Protein AF-A0A9Q3FT20-F1 (afdb_monomer_lite)

Organism: NCBI:txid1389203

Structure (mmCIF, N/CA/C/O backbone):
data_AF-A0A9Q3FT20-F1
#
_entry.id   AF-A0A9Q3FT20-F1
#
loop_
_atom_site.group_PDB
_atom_site.id
_atom_site.type_symbol
_atom_site.label_atom_id
_atom_site.label_alt_id
_atom_site.label_comp_id
_atom_site.label_asym_id
_atom_site.label_entity_id
_atom_site.label_seq_id
_atom_site.pdbx_PDB_ins_code
_atom_site.Cartn_x
_atom_site.Cartn_y
_atom_site.Cartn_z
_atom_site.occupancy
_atom_site.B_iso_or_equiv
_atom_site.auth_seq_id
_atom_site.auth_comp_id
_atom_site.auth_asym_id
_atom_site.auth_atom_id
_atom_site.pdbx_PDB_model_num
ATOM 1 N N . MET A 1 1 ? -16.822 18.666 10.485 1.00 39.09 1 MET A N 1
ATOM 2 C CA . MET A 1 1 ? -17.462 17.758 9.509 1.00 39.09 1 MET A CA 1
ATOM 3 C C . MET A 1 1 ? -17.836 18.474 8.200 1.00 39.09 1 MET A C 1
ATOM 5 O O . MET A 1 1 ? -18.561 17.906 7.404 1.00 39.09 1 MET A O 1
ATOM 9 N N . GLU A 1 2 ? -17.308 19.680 7.934 1.00 32.41 2 GLU A N 1
ATOM 10 C CA . GLU A 1 2 ? -17.642 20.467 6.726 1.00 32.41 2 GLU A CA 1
ATOM 11 C C . GLU A 1 2 ? -16.461 20.683 5.763 1.00 32.41 2 GLU A C 1
ATOM 13 O O . GLU A 1 2 ? -16.644 21.203 4.671 1.00 32.41 2 GLU A O 1
ATOM 18 N N . ILE A 1 3 ? -15.248 20.240 6.110 1.00 32.78 3 ILE A N 1
ATOM 19 C CA . ILE A 1 3 ? -14.057 20.474 5.271 1.00 32.78 3 ILE A CA 1
ATOM 20 C C . ILE A 1 3 ? -13.932 19.408 4.161 1.00 32.78 3 ILE A C 1
ATOM 22 O O . ILE A 1 3 ? -13.380 19.676 3.098 1.00 32.78 3 ILE A O 1
ATOM 26 N N . PHE A 1 4 ? -14.534 18.226 4.344 1.00 31.06 4 PHE A N 1
ATOM 27 C CA . PHE A 1 4 ? -14.521 17.145 3.347 1.00 31.06 4 PHE A CA 1
ATOM 28 C C . PHE A 1 4 ? -15.512 17.341 2.188 1.00 31.06 4 PHE A C 1
ATOM 30 O O . PHE A 1 4 ? -15.357 16.709 1.147 1.00 31.06 4 PHE A O 1
ATOM 37 N N . HIS A 1 5 ? -16.489 18.246 2.315 1.00 32.00 5 HIS A N 1
ATOM 38 C CA . HIS A 1 5 ? -17.444 18.518 1.235 1.00 32.00 5 HIS A CA 1
ATOM 39 C C . HIS A 1 5 ? -16.939 19.529 0.193 1.00 32.00 5 HIS A C 1
ATOM 41 O O . HIS A 1 5 ? -17.484 19.575 -0.908 1.00 32.00 5 HIS A O 1
ATOM 47 N N . GLN A 1 6 ? -15.884 20.304 0.481 1.00 32.03 6 GLN A N 1
ATOM 48 C CA . GLN A 1 6 ? -15.419 21.359 -0.432 1.00 32.03 6 GLN A CA 1
ATOM 49 C C . GLN A 1 6 ? -14.411 20.910 -1.502 1.00 32.03 6 GLN A C 1
ATOM 51 O O . GLN A 1 6 ? -14.160 21.668 -2.433 1.00 32.03 6 GLN A O 1
ATOM 56 N N . HIS A 1 7 ? -13.878 19.684 -1.453 1.00 32.84 7 HIS A N 1
ATOM 57 C CA . HIS A 1 7 ? -12.941 19.198 -2.484 1.00 32.84 7 HIS A CA 1
ATOM 58 C C . HIS A 1 7 ? -13.599 18.435 -3.650 1.00 32.84 7 HIS A C 1
ATOM 60 O O . HIS A 1 7 ? -12.902 17.912 -4.514 1.00 32.84 7 HIS A O 1
ATOM 66 N N . GLN A 1 8 ? -14.935 18.385 -3.713 1.00 43.78 8 GLN A N 1
ATOM 67 C CA . GLN A 1 8 ? -15.689 17.674 -4.762 1.00 43.78 8 GLN A CA 1
ATOM 68 C C . GLN A 1 8 ? -16.295 18.588 -5.850 1.00 43.78 8 GLN A C 1
ATOM 70 O O . GLN A 1 8 ? -17.085 18.117 -6.663 1.00 43.78 8 GLN A O 1
ATOM 75 N N . GLN A 1 9 ? -15.939 19.878 -5.923 1.00 41.75 9 GLN A N 1
ATOM 76 C CA . GLN A 1 9 ? -16.515 20.807 -6.915 1.00 41.75 9 GLN A CA 1
ATOM 77 C C . GLN A 1 9 ? -15.475 21.602 -7.719 1.00 41.75 9 GLN A C 1
ATOM 79 O O . GLN A 1 9 ? -15.532 22.824 -7.809 1.00 41.75 9 GLN A O 1
ATOM 84 N N . SER A 1 10 ? -14.571 20.904 -8.404 1.00 34.19 10 SER A N 1
ATOM 85 C CA . SER A 1 10 ? -14.027 21.402 -9.672 1.00 34.19 10 SER A CA 1
ATOM 86 C C . SER A 1 10 ? -14.448 20.443 -10.786 1.00 34.19 10 SER A C 1
ATOM 88 O O . SER A 1 10 ? -13.789 19.452 -11.090 1.00 34.19 10 SER A O 1
ATOM 90 N N . GLN A 1 11 ? -15.620 20.700 -11.371 1.00 41.16 11 GLN A N 1
ATOM 91 C CA . GLN A 1 11 ? -16.067 19.964 -12.551 1.00 41.16 11 GLN A CA 1
ATOM 92 C C . GLN A 1 11 ? -15.208 20.378 -13.751 1.00 41.16 11 GLN A C 1
ATOM 94 O O . GLN A 1 11 ? -15.404 21.437 -14.342 1.00 41.16 11 GLN A O 1
ATOM 99 N N . ILE A 1 12 ? -14.227 19.542 -14.091 1.00 45.19 12 ILE A N 1
ATOM 100 C CA . ILE A 1 12 ? -13.518 19.593 -15.373 1.00 45.19 12 ILE A CA 1
ATOM 101 C C . ILE A 1 12 ? -14.524 19.173 -16.467 1.00 45.19 12 ILE A C 1
ATOM 103 O O . ILE A 1 12 ? -15.266 18.211 -16.243 1.00 45.19 12 ILE A O 1
ATOM 107 N N . PRO A 1 13 ? -14.595 19.859 -17.628 1.00 35.22 13 PRO A N 1
ATOM 108 C CA . PRO A 1 13 ? -15.569 19.540 -18.668 1.00 35.22 13 PRO A CA 1
ATOM 109 C C . PRO A 1 13 ? -15.452 18.078 -19.113 1.00 35.22 13 PRO A C 1
ATOM 111 O O . PRO A 1 13 ? -14.357 17.568 -19.360 1.00 35.22 13 PRO A O 1
ATOM 114 N N . VAL A 1 14 ? -16.600 17.412 -19.230 1.00 52.56 14 VAL A N 1
ATOM 115 C CA . VAL A 1 14 ? -16.728 16.004 -19.619 1.00 52.56 14 VAL A CA 1
ATOM 116 C C . VAL A 1 14 ? -16.472 15.853 -21.123 1.00 52.56 14 VAL A C 1
ATOM 118 O O . VAL A 1 14 ? -17.402 15.762 -21.917 1.00 52.56 14 VAL A O 1
ATOM 121 N N . SER A 1 15 ? -15.202 15.844 -21.530 1.00 49.88 15 SER A N 1
ATOM 122 C CA . SER A 1 15 ? -14.784 15.291 -22.831 1.00 49.88 15 SER A CA 1
ATOM 123 C C . SER A 1 15 ? -13.316 14.853 -22.893 1.00 49.88 15 SER A C 1
ATOM 125 O O . SER A 1 15 ? -12.802 14.590 -23.978 1.00 49.88 15 SER A O 1
ATOM 127 N N . SER A 1 16 ? -12.614 14.763 -21.765 1.00 49.50 16 SER A N 1
ATOM 128 C CA . SER A 1 16 ? -11.315 14.095 -21.712 1.00 49.50 16 SER A CA 1
ATOM 129 C C . SER A 1 16 ? -11.535 12.578 -21.616 1.00 49.50 16 SER A C 1
ATOM 131 O O . SER A 1 16 ? -12.358 12.141 -20.804 1.00 49.50 16 SER A O 1
ATOM 133 N N . PRO A 1 17 ? -10.842 11.741 -22.421 1.00 60.44 17 PRO A N 1
ATOM 134 C CA . PRO A 1 17 ? -10.811 10.305 -22.155 1.00 60.44 17 PRO A CA 1
ATOM 135 C C . PRO A 1 17 ? -10.383 10.142 -20.699 1.00 60.44 17 PRO A C 1
ATOM 137 O O . PRO A 1 17 ? -9.476 10.853 -20.268 1.00 60.44 17 PRO A O 1
ATOM 140 N N . ARG A 1 18 ? -11.103 9.318 -19.922 1.00 54.38 18 ARG A N 1
ATOM 141 C CA . ARG A 1 18 ? -10.841 9.134 -18.486 1.00 54.38 18 ARG A CA 1
ATOM 142 C C . ARG A 1 18 ? -9.352 8.841 -18.302 1.00 54.38 18 ARG A C 1
ATOM 144 O O . ARG A 1 18 ? -8.902 7.744 -18.603 1.00 54.38 18 ARG A O 1
ATOM 151 N N . CYS A 1 19 ? -8.636 9.877 -17.885 1.00 75.88 19 CYS A N 1
ATOM 152 C CA . CYS A 1 19 ? -7.190 9.930 -17.789 1.00 75.88 19 CYS A CA 1
ATOM 153 C C . CYS A 1 19 ? -6.831 9.102 -16.559 1.00 75.88 19 CYS A C 1
ATOM 155 O O . CYS A 1 19 ? -7.269 9.422 -15.449 1.00 75.88 19 CYS A O 1
ATOM 157 N N . ASP A 1 20 ? -6.148 7.986 -16.767 1.00 85.88 20 ASP A N 1
ATOM 158 C CA . ASP A 1 20 ? -5.709 7.126 -15.683 1.00 85.88 20 ASP A CA 1
ATOM 159 C C . ASP A 1 20 ? -4.597 7.825 -14.881 1.00 85.88 20 ASP A C 1
ATOM 161 O O . ASP A 1 20 ? -3.949 8.762 -15.351 1.00 85.88 20 ASP A O 1
ATOM 165 N N . ILE A 1 21 ? -4.312 7.364 -13.664 1.00 86.44 21 ILE A N 1
ATOM 166 C CA . ILE A 1 21 ? -3.197 7.888 -12.859 1.00 86.44 21 ILE A CA 1
ATOM 167 C C . ILE A 1 21 ? -1.855 7.795 -13.605 1.00 86.44 21 ILE A C 1
ATOM 169 O O . ILE A 1 21 ? -0.968 8.641 -13.425 1.00 86.44 21 ILE A O 1
ATOM 173 N N . TRP A 1 22 ? -1.730 6.794 -14.480 1.00 86.69 22 TRP A N 1
ATOM 174 C CA . TRP A 1 22 ? -0.575 6.570 -15.343 1.00 86.69 22 TRP A CA 1
ATOM 175 C C . TRP A 1 22 ? -0.438 7.578 -16.475 1.00 86.69 22 TRP A C 1
ATOM 177 O O . TRP A 1 22 ? 0.666 7.763 -16.979 1.00 86.69 22 TRP A O 1
ATOM 187 N N . ASP A 1 23 ? -1.502 8.293 -16.822 1.00 86.19 23 ASP A N 1
ATOM 188 C CA . ASP A 1 23 ? -1.450 9.349 -17.827 1.00 86.19 23 ASP A CA 1
ATOM 189 C C . ASP A 1 23 ? -0.924 10.671 -17.242 1.00 86.19 23 ASP A C 1
ATOM 191 O O . ASP A 1 23 ? -0.552 11.589 -17.983 1.00 86.19 23 ASP A O 1
ATOM 195 N N . SER A 1 24 ? -0.814 10.786 -15.915 1.00 85.44 24 SER A N 1
ATOM 196 C CA . SER A 1 24 ? -0.251 11.980 -15.282 1.00 85.44 24 SER A CA 1
ATOM 197 C C . SER A 1 24 ? 1.242 12.151 -15.595 1.00 85.44 24 SER A C 1
ATOM 199 O O . SER A 1 24 ? 2.003 11.189 -15.724 1.00 85.44 24 SER A O 1
ATOM 201 N N . LEU A 1 25 ? 1.687 13.406 -15.708 1.00 82.81 25 LEU A N 1
ATOM 202 C CA . LEU A 1 25 ? 3.096 13.725 -15.971 1.00 82.81 25 LEU A CA 1
ATOM 203 C C . LEU A 1 25 ? 4.018 13.223 -14.856 1.00 82.81 25 LEU A C 1
ATOM 205 O O . LEU A 1 25 ? 5.125 12.772 -15.140 1.00 82.81 25 LEU A O 1
ATOM 209 N N . VAL A 1 26 ? 3.545 13.280 -13.609 1.00 84.81 26 VAL A N 1
ATOM 210 C CA . VAL A 1 26 ? 4.304 12.855 -12.431 1.00 84.81 26 VAL A CA 1
ATOM 211 C C . VAL A 1 26 ? 4.537 11.349 -12.465 1.00 84.81 26 VAL A C 1
ATOM 213 O O . VAL A 1 26 ? 5.683 10.925 -12.376 1.00 84.81 26 VAL A O 1
ATOM 216 N N . SER A 1 27 ? 3.491 10.540 -12.664 1.00 83.50 27 SER A N 1
ATOM 217 C CA . SER A 1 27 ? 3.628 9.077 -12.676 1.00 83.50 27 SER A CA 1
ATOM 218 C C . SER A 1 27 ? 4.528 8.584 -13.811 1.00 83.50 27 SER A C 1
ATOM 220 O O . SER A 1 27 ? 5.327 7.674 -13.605 1.00 83.50 27 SER A O 1
ATOM 222 N N . ARG A 1 28 ? 4.447 9.210 -14.996 1.00 84.25 28 ARG A N 1
ATOM 223 C CA . ARG A 1 28 ? 5.253 8.828 -16.171 1.00 84.25 28 ARG A CA 1
ATOM 224 C C . ARG A 1 28 ? 6.747 9.083 -16.018 1.00 84.25 28 ARG A C 1
ATOM 226 O O . ARG A 1 28 ? 7.533 8.364 -16.620 1.00 84.25 28 ARG A O 1
ATOM 233 N N . HIS A 1 29 ? 7.131 10.089 -15.238 1.00 86.00 29 HIS A N 1
ATOM 234 C CA . HIS A 1 29 ? 8.531 10.496 -15.077 1.00 86.00 29 HIS A CA 1
ATOM 235 C C . HIS A 1 29 ? 9.058 10.250 -13.661 1.00 86.00 29 HIS A C 1
ATOM 237 O O . HIS A 1 29 ? 10.155 10.684 -13.321 1.00 86.00 29 HIS A O 1
ATOM 243 N N . PHE A 1 30 ? 8.289 9.568 -12.812 1.00 87.69 30 PHE A N 1
ATOM 244 C CA . PHE A 1 30 ? 8.728 9.236 -11.467 1.00 87.69 30 PHE A CA 1
ATOM 245 C C . PHE A 1 30 ? 9.867 8.215 -11.534 1.00 87.69 30 PHE A C 1
ATOM 247 O O . PHE A 1 30 ? 9.632 7.049 -11.830 1.00 87.69 30 PHE A O 1
ATOM 254 N N . THR A 1 31 ? 11.097 8.638 -11.246 1.00 86.06 31 THR A N 1
ATOM 255 C CA . THR A 1 31 ? 12.288 7.764 -11.209 1.00 86.06 31 THR A CA 1
ATOM 256 C C . THR A 1 31 ? 12.489 7.099 -9.843 1.00 86.06 31 THR A C 1
ATOM 258 O O . THR A 1 31 ? 13.208 6.111 -9.720 1.00 86.06 31 THR A O 1
ATOM 261 N N . GLY A 1 32 ? 11.823 7.613 -8.800 1.00 76.38 32 GLY A N 1
ATOM 262 C CA . GLY A 1 32 ? 11.860 7.067 -7.447 1.00 76.38 32 GLY A CA 1
ATOM 263 C C . GLY A 1 32 ? 13.219 7.210 -6.763 1.00 76.38 32 GLY A C 1
ATOM 264 O O . GLY A 1 32 ? 13.869 6.210 -6.505 1.00 76.38 32 GLY A O 1
ATOM 265 N N . LYS A 1 33 ? 13.660 8.435 -6.435 1.00 68.88 33 LYS A N 1
ATOM 266 C CA . LYS A 1 33 ? 14.902 8.780 -5.677 1.00 68.88 33 LYS A CA 1
ATOM 267 C C . LYS A 1 33 ? 16.241 8.224 -6.209 1.00 68.88 33 LYS A C 1
ATOM 269 O O . LYS A 1 33 ? 17.297 8.656 -5.761 1.00 68.88 33 LYS A O 1
ATOM 274 N N . ARG A 1 34 ? 16.187 7.301 -7.156 1.00 63.59 34 ARG A N 1
ATOM 275 C CA . ARG A 1 34 ? 17.155 6.943 -8.175 1.00 63.59 34 ARG A CA 1
ATOM 276 C C . ARG A 1 34 ? 17.249 8.160 -9.114 1.00 63.59 34 ARG A C 1
ATOM 278 O O . ARG A 1 34 ? 16.265 8.874 -9.285 1.00 63.59 34 ARG A O 1
ATOM 285 N N . ASN A 1 35 ? 18.453 8.508 -9.536 1.00 70.00 35 ASN A N 1
ATOM 286 C CA . ASN A 1 35 ? 18.894 9.753 -10.176 1.00 70.00 35 ASN A CA 1
ATOM 287 C C . ASN A 1 35 ? 17.885 10.357 -11.196 1.00 70.00 35 ASN A C 1
ATOM 289 O O . ASN A 1 35 ? 17.083 9.640 -11.780 1.00 70.00 35 ASN A O 1
ATOM 293 N N . ILE A 1 36 ? 17.939 11.669 -11.479 1.00 72.50 36 ILE A N 1
ATOM 294 C CA . ILE A 1 36 ? 17.097 12.300 -12.525 1.00 72.50 36 ILE A CA 1
ATOM 295 C C . ILE A 1 36 ? 17.302 11.670 -13.915 1.00 72.50 36 ILE A C 1
ATOM 297 O O . ILE A 1 36 ? 16.414 11.733 -14.759 1.00 72.50 36 ILE A O 1
ATOM 301 N N . ASN A 1 37 ? 18.461 11.044 -14.132 1.00 81.00 37 ASN A N 1
ATOM 302 C CA . ASN A 1 37 ? 18.797 10.337 -15.366 1.00 81.00 37 ASN A CA 1
ATOM 303 C C . ASN A 1 37 ? 18.342 8.867 -15.382 1.00 81.00 37 ASN A C 1
ATOM 305 O O . ASN A 1 37 ? 18.522 8.197 -16.398 1.00 81.00 37 ASN A O 1
ATOM 309 N N . ASP A 1 38 ? 17.799 8.349 -14.277 1.00 84.12 38 ASP A N 1
ATOM 310 C CA . ASP A 1 38 ? 17.346 6.963 -14.214 1.00 84.12 38 ASP A CA 1
ATOM 311 C C . ASP A 1 38 ? 16.032 6.802 -14.993 1.00 84.12 38 ASP A C 1
ATOM 313 O O . ASP A 1 38 ? 15.230 7.739 -15.077 1.00 84.12 38 ASP A O 1
ATOM 317 N N . PRO A 1 39 ? 15.790 5.627 -15.598 1.00 86.75 39 PRO A N 1
ATOM 318 C CA . PRO A 1 39 ? 14.557 5.401 -16.330 1.00 86.75 39 PRO A CA 1
ATOM 319 C C . PRO A 1 39 ? 13.345 5.506 -15.386 1.00 86.75 39 PRO A C 1
ATOM 321 O O . PRO A 1 39 ? 13.469 5.249 -14.182 1.00 86.75 39 PRO A O 1
ATOM 324 N N . PRO A 1 40 ? 12.150 5.846 -15.907 1.00 88.81 40 PRO A N 1
ATOM 325 C CA . PRO A 1 40 ? 10.937 5.877 -15.101 1.00 88.81 40 PRO A CA 1
ATOM 326 C C . PRO A 1 40 ? 10.738 4.577 -14.322 1.00 88.81 40 PRO A C 1
ATOM 328 O O . PRO A 1 40 ? 10.883 3.491 -14.880 1.00 88.81 40 PRO A O 1
ATOM 331 N N . PHE A 1 41 ? 10.351 4.671 -13.052 1.00 88.31 41 PHE A N 1
ATOM 332 C CA . PHE A 1 41 ? 10.215 3.530 -12.146 1.00 88.31 41 PHE A CA 1
ATOM 333 C C . PHE A 1 41 ? 9.344 2.415 -12.739 1.00 88.31 41 PHE A C 1
ATOM 335 O O . PHE A 1 41 ? 9.717 1.249 -12.695 1.00 88.31 41 PHE A O 1
ATOM 342 N N . MET A 1 42 ? 8.228 2.780 -13.374 1.00 87.94 42 MET A N 1
ATOM 343 C CA . MET A 1 42 ? 7.289 1.826 -13.976 1.00 87.94 42 MET A CA 1
ATOM 344 C C . MET A 1 42 ? 7.802 1.143 -15.250 1.00 87.94 42 MET A C 1
ATOM 346 O O . MET A 1 42 ? 7.167 0.210 -15.730 1.00 87.94 42 MET A O 1
ATOM 350 N N . SER A 1 43 ? 8.930 1.588 -15.812 1.00 88.31 43 SER A N 1
ATOM 351 C CA . SER A 1 43 ? 9.588 0.895 -16.929 1.00 88.31 43 SER A CA 1
ATOM 352 C C . SER A 1 43 ? 10.451 -0.287 -16.470 1.00 88.31 43 SER A C 1
ATOM 354 O O . SER A 1 43 ? 10.867 -1.101 -17.293 1.00 88.31 43 SER A O 1
ATOM 356 N N . ILE A 1 44 ? 10.709 -0.404 -15.164 1.00 87.62 44 ILE A N 1
ATOM 357 C CA . ILE A 1 44 ? 11.490 -1.497 -14.590 1.00 87.62 44 ILE A CA 1
ATOM 358 C C . ILE A 1 44 ? 10.611 -2.759 -14.544 1.00 87.62 44 ILE A C 1
ATOM 360 O O . ILE A 1 44 ? 9.523 -2.723 -13.960 1.00 87.62 44 ILE A O 1
ATOM 364 N N . PRO A 1 45 ? 11.058 -3.895 -15.112 1.00 87.00 45 PRO A N 1
ATOM 365 C CA . PRO A 1 45 ? 10.317 -5.148 -15.032 1.00 87.00 45 PRO A CA 1
ATOM 366 C C . PRO A 1 45 ? 10.019 -5.540 -13.581 1.00 87.00 45 PRO A C 1
ATOM 368 O O . PRO A 1 45 ? 10.911 -5.552 -12.735 1.00 87.00 45 PRO A O 1
ATOM 371 N N . GLY A 1 46 ? 8.756 -5.859 -13.290 1.00 86.62 46 GLY A N 1
ATOM 372 C CA . GLY A 1 46 ? 8.315 -6.217 -11.939 1.00 86.62 46 GLY A CA 1
ATOM 373 C C . GLY A 1 46 ? 8.089 -5.031 -10.994 1.00 86.62 46 GLY A C 1
ATOM 374 O O . GLY A 1 46 ? 7.748 -5.253 -9.835 1.00 86.62 46 GLY A O 1
ATOM 375 N N . ALA A 1 47 ? 8.228 -3.782 -11.457 1.00 89.69 47 ALA A N 1
ATOM 376 C CA . ALA A 1 47 ? 7.839 -2.618 -10.669 1.00 89.69 47 ALA A CA 1
ATOM 377 C C . ALA A 1 47 ? 6.321 -2.594 -10.449 1.00 89.69 47 ALA A C 1
ATOM 379 O O . ALA A 1 47 ? 5.528 -2.462 -11.387 1.00 89.69 47 ALA A O 1
ATOM 380 N N . LEU A 1 48 ? 5.924 -2.699 -9.184 1.00 91.81 48 LEU A N 1
ATOM 381 C CA . LEU A 1 48 ? 4.536 -2.604 -8.757 1.00 91.81 48 LEU A CA 1
ATOM 382 C C . LEU A 1 48 ? 4.284 -1.267 -8.072 1.00 91.81 48 LEU A C 1
ATOM 384 O O . LEU A 1 48 ? 5.120 -0.757 -7.323 1.00 91.81 48 LEU A O 1
ATOM 388 N N . SER A 1 49 ? 3.101 -0.720 -8.310 1.00 93.12 49 SER A N 1
ATOM 389 C CA . SER A 1 49 ? 2.616 0.479 -7.650 1.00 93.12 49 SER A CA 1
ATOM 390 C C . SER A 1 49 ? 1.261 0.210 -7.028 1.00 93.12 49 SER A C 1
ATOM 392 O O . SER A 1 49 ? 0.380 -0.392 -7.644 1.00 93.12 49 SER A O 1
ATOM 394 N N . PHE A 1 50 ? 1.102 0.678 -5.797 1.00 94.69 50 PHE A N 1
ATOM 395 C CA . PHE A 1 50 ? -0.105 0.493 -5.018 1.00 94.69 50 PHE A CA 1
ATOM 396 C C . PHE A 1 50 ? -0.649 1.839 -4.555 1.00 94.69 50 PHE A C 1
ATOM 398 O O . PHE A 1 50 ? 0.107 2.715 -4.133 1.00 94.69 50 PHE A O 1
ATOM 405 N N . SER A 1 51 ? -1.970 1.982 -4.597 1.00 94.62 51 SER A N 1
ATOM 406 C CA . SER A 1 51 ? -2.676 3.034 -3.868 1.00 94.62 51 SER A CA 1
ATOM 407 C C . SER A 1 51 ? -3.068 2.507 -2.490 1.00 94.62 51 SER A C 1
ATOM 409 O O . SER A 1 51 ? -3.532 1.373 -2.381 1.00 94.62 51 SER A O 1
ATOM 411 N N . ILE A 1 52 ? -2.868 3.319 -1.452 1.00 94.75 52 ILE A N 1
ATOM 412 C CA . ILE A 1 52 ? -3.317 3.016 -0.092 1.00 94.75 52 ILE A CA 1
ATOM 413 C C . ILE A 1 52 ? -4.696 3.642 0.094 1.00 94.75 52 ILE A C 1
ATOM 415 O O . ILE A 1 52 ? -4.859 4.847 -0.103 1.00 94.75 52 ILE A O 1
ATOM 419 N N . TYR A 1 53 ? -5.665 2.834 0.508 1.00 92.62 53 TYR A N 1
ATOM 420 C CA . TYR A 1 53 ? -7.003 3.277 0.869 1.00 92.62 53 TYR A CA 1
ATOM 421 C C . TYR A 1 53 ? -7.284 2.951 2.335 1.00 92.62 53 TYR A C 1
ATOM 423 O O . TYR A 1 53 ? -7.042 1.829 2.785 1.00 92.62 53 TYR A O 1
ATOM 431 N N . VAL A 1 54 ? -7.800 3.937 3.066 1.00 90.94 54 VAL A N 1
ATOM 432 C CA . VAL A 1 54 ? -8.228 3.808 4.462 1.00 90.94 54 VAL A CA 1
ATOM 433 C C . VAL A 1 54 ? -9.546 4.551 4.615 1.00 90.94 54 VAL A C 1
ATOM 435 O O . VAL A 1 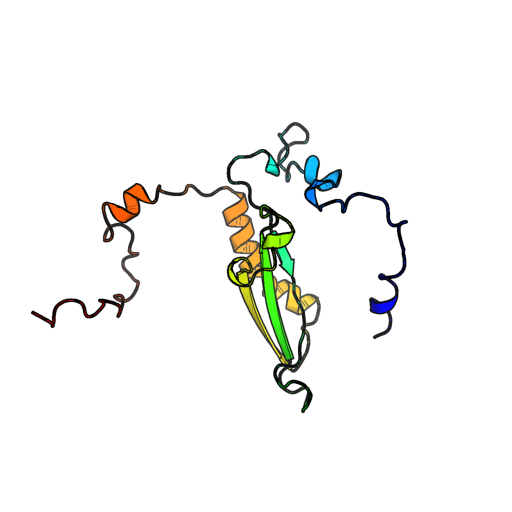54 ? -9.640 5.707 4.209 1.00 90.94 54 VAL A O 1
ATOM 438 N N . ASP A 1 55 ? -10.545 3.888 5.188 1.00 86.50 55 ASP A N 1
ATOM 439 C CA . ASP A 1 55 ? -11.870 4.459 5.449 1.00 86.50 55 ASP A CA 1
ATOM 440 C C . ASP A 1 55 ? -12.408 3.953 6.788 1.00 86.50 55 ASP A C 1
ATOM 442 O O . ASP A 1 55 ? -11.973 2.902 7.252 1.00 86.50 55 ASP A O 1
ATOM 446 N N . TRP A 1 56 ? -13.323 4.689 7.417 1.00 85.44 56 TRP A N 1
ATOM 447 C CA . TRP A 1 56 ? -13.913 4.354 8.714 1.00 85.44 56 TRP A CA 1
ATOM 448 C C . TRP A 1 56 ? -15.411 4.104 8.570 1.00 85.44 56 TRP A C 1
ATOM 450 O O . TRP A 1 56 ? -16.182 5.038 8.349 1.00 85.44 56 TRP A O 1
ATOM 460 N N . PHE A 1 57 ? -15.845 2.856 8.756 1.00 80.94 57 PHE A N 1
ATOM 461 C CA . PHE A 1 57 ? -17.267 2.511 8.694 1.00 80.94 57 PHE A CA 1
ATOM 462 C C . PHE A 1 57 ? -17.778 1.883 9.994 1.00 80.94 57 PHE A C 1
ATOM 464 O O . PHE A 1 57 ? -17.047 1.222 10.735 1.00 80.94 57 PHE A O 1
ATOM 471 N N . ASP A 1 58 ? -19.067 2.098 10.270 1.00 78.56 58 ASP A N 1
ATOM 472 C CA . ASP A 1 58 ? -19.782 1.453 11.372 1.00 78.56 58 ASP A CA 1
ATOM 473 C C . ASP A 1 58 ? -20.074 -0.006 11.001 1.00 78.56 58 ASP A C 1
ATOM 475 O O . ASP A 1 58 ? -20.924 -0.286 10.150 1.00 78.56 58 ASP A O 1
ATOM 479 N N . ALA A 1 59 ? -19.385 -0.942 11.656 1.00 67.69 59 ALA A N 1
ATOM 480 C CA . ALA A 1 59 ? -19.545 -2.371 11.400 1.00 67.69 59 ALA A CA 1
ATOM 481 C C . ALA A 1 59 ? -20.936 -2.907 11.800 1.00 67.69 59 ALA A C 1
ATOM 483 O O . ALA A 1 59 ? -21.320 -3.997 11.374 1.00 67.69 59 ALA A O 1
ATOM 484 N N . HIS A 1 60 ? -21.710 -2.149 12.587 1.00 67.31 60 HIS A N 1
ATOM 485 C CA . HIS A 1 60 ? -23.053 -2.519 13.041 1.00 67.31 60 HIS A CA 1
ATOM 486 C C . HIS A 1 60 ? -24.180 -1.762 12.323 1.00 67.31 60 HIS A C 1
ATOM 488 O O . HIS A 1 60 ? -25.353 -1.924 12.668 1.00 67.31 60 HIS A O 1
ATOM 494 N N . GLY A 1 61 ? -23.853 -0.969 11.298 1.00 60.25 61 GLY A N 1
ATOM 495 C CA . GLY A 1 61 ? -24.788 -0.588 10.240 1.00 60.25 61 GLY A CA 1
ATOM 496 C C . GLY A 1 61 ? -25.983 0.290 10.626 1.00 60.25 61 GLY A C 1
ATOM 497 O O . GLY A 1 61 ? -26.887 0.366 9.796 1.00 60.25 61 GLY A O 1
ATOM 498 N N . LYS A 1 62 ? -26.000 0.926 11.819 1.00 56.84 62 LYS A N 1
ATOM 499 C CA . LYS A 1 62 ? -26.895 2.032 12.285 1.00 56.84 62 LYS A CA 1
ATOM 500 C C . LYS A 1 62 ? -27.181 2.031 13.793 1.00 56.84 62 LYS A C 1
ATOM 502 O O . LYS A 1 62 ? -27.873 2.931 14.267 1.00 56.84 62 LYS A O 1
ATOM 507 N N . SER A 1 63 ? -26.707 1.059 14.573 1.00 56.12 63 SER A N 1
ATOM 508 C CA . SER A 1 63 ? -27.024 1.001 16.005 1.00 56.12 63 SER A CA 1
ATOM 509 C C . SER A 1 63 ? -25.765 0.991 16.856 1.00 56.12 63 SER A C 1
ATOM 511 O O . SER A 1 63 ? -25.201 -0.058 17.161 1.00 56.12 63 SER A O 1
ATOM 513 N N . ARG A 1 64 ? -25.443 2.199 17.334 1.00 53.12 64 ARG A N 1
ATOM 514 C CA . ARG A 1 64 ? -24.430 2.528 18.341 1.00 53.12 64 ARG A CA 1
ATOM 515 C C . ARG A 1 64 ? -23.021 2.576 17.735 1.00 53.12 64 ARG A C 1
ATOM 517 O O . ARG A 1 64 ? -22.481 1.548 17.360 1.00 53.12 64 ARG A O 1
ATOM 524 N N . HIS A 1 65 ? -22.418 3.773 17.714 1.00 55.44 65 HIS A N 1
ATOM 525 C CA . HIS A 1 65 ? -21.007 4.070 17.392 1.00 55.44 65 HIS A CA 1
ATOM 526 C C . HIS A 1 65 ? -20.007 3.366 18.345 1.00 55.44 65 HIS A C 1
ATOM 528 O O . HIS A 1 65 ? -19.134 3.996 18.939 1.00 55.44 65 HIS A O 1
ATOM 534 N N . LEU A 1 66 ? -20.185 2.070 18.580 1.00 56.69 66 LEU A N 1
ATOM 535 C CA . LEU A 1 66 ? -19.459 1.268 19.556 1.00 56.69 66 LEU A CA 1
ATOM 536 C C . LEU A 1 66 ? -18.333 0.472 18.898 1.00 56.69 66 LEU A C 1
ATOM 538 O O . LEU A 1 66 ? -17.366 0.151 19.579 1.00 56.69 66 LEU A O 1
ATOM 542 N N . ALA A 1 67 ? -18.416 0.203 17.591 1.00 63.28 67 ALA A N 1
ATOM 543 C CA . ALA A 1 67 ? -17.365 -0.482 16.846 1.00 63.28 67 ALA A CA 1
ATOM 544 C C . ALA A 1 67 ? -17.259 0.068 15.416 1.00 63.28 67 ALA A C 1
ATOM 546 O O . ALA A 1 67 ? -17.833 -0.468 14.471 1.00 63.28 67 ALA A O 1
ATOM 547 N N . SER A 1 68 ? -16.524 1.169 15.261 1.00 76.62 68 SER A N 1
ATOM 548 C CA . SER A 1 68 ? -16.049 1.587 13.943 1.00 76.62 68 SER A CA 1
ATOM 549 C C . SER A 1 68 ? -14.826 0.763 13.559 1.00 76.62 68 SER A C 1
ATOM 551 O O . SER A 1 68 ? -13.991 0.504 14.418 1.00 76.62 68 SER A O 1
ATOM 553 N N . ILE A 1 69 ? -14.695 0.347 12.307 1.00 83.81 69 ILE A N 1
ATOM 554 C CA . ILE A 1 69 ? -13.524 -0.409 11.847 1.00 83.81 69 ILE A CA 1
ATOM 555 C C . ILE A 1 69 ? -12.934 0.303 10.638 1.00 83.81 69 ILE A C 1
ATOM 557 O O . ILE A 1 69 ? -13.679 0.775 9.778 1.00 83.81 69 ILE A O 1
ATOM 561 N N . GLY A 1 70 ? -11.604 0.375 10.596 1.00 88.94 70 GLY A N 1
ATOM 562 C CA . GLY A 1 70 ? -10.881 0.953 9.475 1.00 88.94 70 GLY A CA 1
ATOM 563 C C . GLY A 1 70 ? -9.911 -0.017 8.819 1.00 88.94 70 GLY A C 1
ATOM 564 O O . GLY A 1 70 ? -8.844 -0.263 9.388 1.00 88.94 70 GLY A O 1
ATOM 565 N N . PRO A 1 71 ? -10.236 -0.599 7.653 1.00 92.00 71 PRO A N 1
ATOM 566 C CA . PRO A 1 71 ? -9.282 -1.408 6.915 1.00 92.00 71 PRO A CA 1
ATOM 567 C C . PRO A 1 71 ? -8.217 -0.517 6.269 1.00 92.00 71 PRO A C 1
ATOM 569 O O . PRO A 1 71 ? -8.515 0.546 5.726 1.00 92.00 71 PRO A O 1
ATOM 572 N N . ILE A 1 72 ? -6.975 -0.989 6.284 1.00 94.44 72 ILE A N 1
ATOM 573 C CA . ILE A 1 72 ? -5.897 -0.466 5.449 1.00 94.44 72 ILE A CA 1
ATOM 574 C C . ILE A 1 72 ? -5.805 -1.390 4.241 1.00 94.44 72 ILE A C 1
ATOM 576 O O . ILE A 1 72 ? -5.483 -2.573 4.383 1.00 94.44 72 ILE A O 1
ATOM 580 N N . MET A 1 73 ? -6.112 -0.860 3.063 1.00 95.94 73 MET A N 1
ATOM 581 C CA . MET A 1 73 ? -6.152 -1.613 1.813 1.00 95.94 73 MET A CA 1
ATOM 582 C C . MET A 1 73 ? -5.097 -1.100 0.838 1.00 95.94 73 MET A C 1
ATOM 584 O O . MET A 1 73 ? -4.896 0.107 0.712 1.00 95.94 73 MET A O 1
ATOM 588 N N . LEU A 1 74 ? -4.448 -2.015 0.123 1.00 96.88 74 LEU A N 1
ATOM 589 C CA . LEU A 1 74 ? -3.613 -1.715 -1.032 1.00 96.88 74 LEU A CA 1
ATOM 590 C C . LEU A 1 74 ? -4.344 -2.120 -2.308 1.00 96.88 74 LEU A C 1
ATOM 592 O O . LEU A 1 74 ? -4.892 -3.218 -2.402 1.00 96.88 74 LEU A O 1
ATOM 596 N N . ILE A 1 75 ? -4.311 -1.241 -3.302 1.00 96.56 75 ILE A N 1
ATOM 597 C CA . ILE A 1 75 ? -4.912 -1.456 -4.619 1.00 96.56 75 ILE A CA 1
ATOM 598 C C . ILE A 1 75 ? -3.798 -1.428 -5.658 1.00 96.56 75 ILE A C 1
ATOM 600 O O . ILE A 1 75 ? -3.123 -0.407 -5.801 1.00 96.56 75 ILE A O 1
ATOM 604 N N . CYS A 1 76 ? -3.606 -2.530 -6.385 1.00 95.56 76 CYS A N 1
ATOM 605 C CA . CYS A 1 76 ? -2.571 -2.623 -7.414 1.00 95.56 76 CYS A CA 1
ATOM 606 C C . CYS A 1 76 ? -2.937 -1.758 -8.626 1.00 95.56 76 CYS A C 1
ATOM 608 O O . CYS A 1 76 ? -3.892 -2.038 -9.351 1.00 95.56 76 CYS A 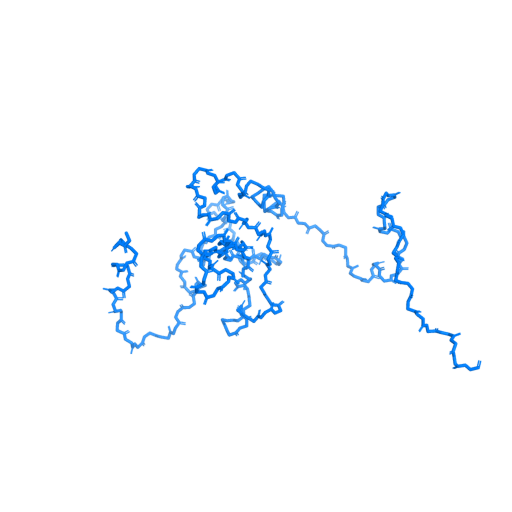O 1
ATOM 610 N N . LEU A 1 77 ? -2.160 -0.705 -8.866 1.00 94.31 77 LEU A N 1
ATOM 611 C CA . LEU A 1 77 ? -2.402 0.241 -9.953 1.00 94.31 77 LEU A CA 1
ATOM 612 C C . LEU A 1 77 ? -1.938 -0.292 -11.313 1.00 94.31 77 LEU A C 1
ATOM 614 O O . LEU A 1 77 ? -2.379 0.217 -12.341 1.00 94.31 77 LEU A O 1
ATOM 618 N N . ASN A 1 78 ? -1.100 -1.332 -11.341 1.00 93.25 78 ASN A N 1
ATOM 619 C CA . ASN A 1 78 ? -0.660 -1.992 -12.574 1.00 93.25 78 ASN A CA 1
ATOM 620 C C . ASN A 1 78 ? -1.796 -2.741 -13.292 1.00 93.25 78 ASN A C 1
ATOM 622 O O . ASN A 1 78 ? -1.664 -3.061 -14.471 1.00 93.25 78 ASN A O 1
ATOM 626 N N . LEU A 1 79 ? -2.903 -3.028 -12.601 1.00 94.12 79 LEU A N 1
ATOM 627 C CA . LEU A 1 79 ? -4.079 -3.640 -13.210 1.00 94.12 79 LEU A CA 1
ATOM 628 C C . LEU A 1 79 ? -4.871 -2.616 -14.044 1.00 94.12 79 LEU A C 1
ATOM 630 O O . LEU A 1 79 ? -4.865 -1.420 -13.715 1.00 94.12 79 LEU A O 1
ATOM 634 N N . PRO A 1 80 ? -5.608 -3.063 -15.083 1.00 93.38 80 PRO A N 1
ATOM 635 C CA . PRO A 1 80 ? -6.539 -2.205 -15.808 1.00 93.38 80 PRO A CA 1
ATOM 636 C C . PRO A 1 80 ? -7.536 -1.538 -14.847 1.00 93.38 80 PRO A C 1
ATOM 638 O O . PRO A 1 80 ? -7.967 -2.188 -13.892 1.00 93.38 80 PRO A O 1
ATOM 641 N N . PRO A 1 81 ? -7.961 -0.282 -15.082 1.00 91.44 81 PRO A N 1
ATOM 642 C CA . PRO A 1 81 ? -8.845 0.441 -14.163 1.00 91.44 81 PRO A CA 1
ATOM 643 C C . PRO A 1 81 ? -10.115 -0.318 -13.743 1.00 91.44 81 PRO A C 1
ATOM 645 O O . PRO A 1 81 ? -10.547 -0.189 -12.601 1.00 91.44 81 PRO A O 1
ATOM 648 N N . SER A 1 82 ? -10.688 -1.139 -14.630 1.00 92.50 82 SER A N 1
ATOM 649 C CA . SER A 1 82 ? -11.873 -1.967 -14.352 1.00 92.50 82 SER A CA 1
ATOM 650 C C . SER A 1 82 ? -11.624 -3.139 -13.396 1.00 92.50 82 SER A C 1
ATOM 652 O O . SER A 1 82 ? -12.573 -3.691 -12.848 1.00 92.50 82 SER A O 1
ATOM 654 N N . GLU A 1 83 ? -10.367 -3.533 -13.200 1.00 94.88 83 GLU A N 1
ATOM 655 C CA . GLU A 1 83 ? -9.974 -4.716 -12.428 1.00 94.88 83 GLU A CA 1
ATOM 656 C C . GLU A 1 83 ? -9.501 -4.368 -11.011 1.00 94.88 83 GLU A C 1
ATOM 658 O O . GLU A 1 83 ? -9.556 -5.209 -10.117 1.00 94.88 83 GLU A O 1
ATOM 663 N N . ARG A 1 84 ? -9.056 -3.127 -10.784 1.00 95.06 84 ARG A N 1
ATOM 664 C CA . ARG A 1 84 ? -8.361 -2.703 -9.554 1.00 95.06 84 ARG A CA 1
ATOM 665 C C . ARG A 1 84 ? -9.156 -2.905 -8.268 1.00 95.06 84 ARG A C 1
ATOM 667 O O . ARG A 1 84 ? -8.576 -3.229 -7.243 1.00 95.06 84 ARG A O 1
ATOM 67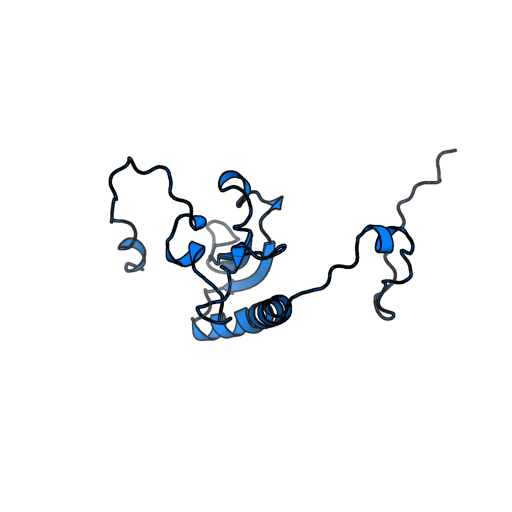4 N N . LEU A 1 85 ? -10.466 -2.669 -8.318 1.00 93.94 85 LEU A N 1
ATOM 675 C CA . LEU A 1 85 ? -11.349 -2.708 -7.146 1.00 93.94 85 LEU A CA 1
ATOM 676 C C . LEU A 1 85 ? -12.138 -4.016 -7.032 1.00 93.94 85 LEU A C 1
ATOM 678 O O . LEU A 1 85 ? -13.045 -4.110 -6.205 1.00 93.94 85 LEU A O 1
ATOM 682 N N . LYS A 1 86 ? -11.828 -5.019 -7.861 1.00 94.25 86 LYS A N 1
ATOM 683 C CA . LYS A 1 86 ? -12.428 -6.340 -7.685 1.00 94.25 86 LYS A CA 1
ATOM 684 C C . LYS A 1 86 ? -11.945 -6.946 -6.362 1.00 94.25 86 LYS A C 1
ATOM 686 O O . LYS A 1 86 ? -10.762 -6.788 -6.055 1.00 94.25 86 LYS A O 1
ATOM 691 N N . PRO A 1 87 ? -12.808 -7.624 -5.584 1.00 93.69 87 PRO A N 1
ATOM 692 C CA . PRO A 1 87 ? -12.440 -8.166 -4.274 1.00 93.69 87 PRO A CA 1
ATOM 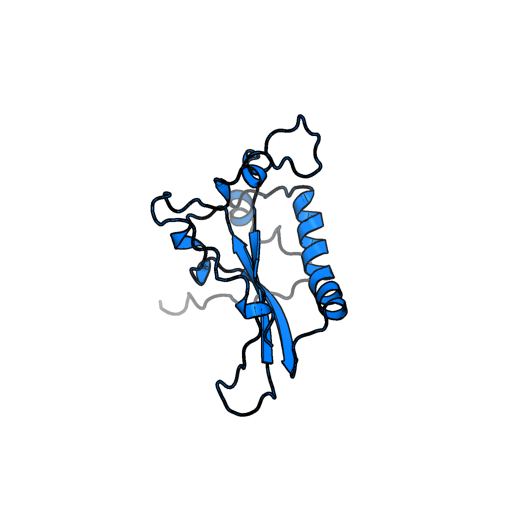693 C C . PRO A 1 87 ? -11.162 -9.017 -4.280 1.00 93.69 87 PRO A C 1
ATOM 695 O O . PRO A 1 87 ? -10.369 -8.933 -3.349 1.00 93.69 87 PRO A O 1
ATOM 698 N N . GLU A 1 88 ? -10.926 -9.779 -5.347 1.00 95.12 88 GLU A N 1
ATOM 699 C CA . GLU A 1 88 ? -9.732 -10.607 -5.549 1.00 95.12 88 GLU A CA 1
ATOM 700 C C . GLU A 1 88 ? -8.423 -9.817 -5.751 1.00 95.12 88 GLU A C 1
ATOM 702 O O . GLU A 1 88 ? -7.342 -10.376 -5.581 1.00 95.12 88 GLU A O 1
ATOM 707 N N . ASN A 1 89 ? -8.509 -8.527 -6.085 1.00 94.62 89 ASN A N 1
ATOM 708 C CA . ASN A 1 89 ? -7.371 -7.649 -6.380 1.00 94.62 89 ASN A CA 1
ATOM 709 C C . ASN A 1 89 ? -7.118 -6.591 -5.290 1.00 94.62 89 ASN A C 1
ATOM 711 O O . ASN A 1 89 ? -6.239 -5.735 -5.445 1.00 94.62 89 ASN A O 1
ATOM 715 N N . VAL A 1 90 ? -7.885 -6.633 -4.196 1.00 95.06 90 VAL A N 1
ATOM 716 C CA . VAL A 1 90 ? -7.738 -5.735 -3.046 1.00 95.06 90 VAL A CA 1
ATOM 717 C C . VAL A 1 90 ? -6.984 -6.457 -1.933 1.00 95.06 90 VAL A C 1
ATOM 719 O O . VAL A 1 90 ? -7.422 -7.491 -1.435 1.00 95.06 90 VAL A O 1
ATOM 722 N N . TYR A 1 91 ? -5.864 -5.883 -1.498 1.00 94.75 91 TYR A N 1
ATOM 723 C CA . TYR A 1 91 ? -5.033 -6.463 -0.444 1.00 94.75 91 TYR A CA 1
ATOM 724 C C . TYR A 1 91 ? -5.301 -5.756 0.883 1.00 94.75 91 TYR A C 1
ATOM 726 O O . TYR A 1 91 ? -4.931 -4.596 1.056 1.00 94.75 91 TYR A O 1
ATOM 734 N N . VAL A 1 92 ? -5.917 -6.442 1.843 1.00 94.12 92 VAL A N 1
ATOM 735 C CA . VAL A 1 92 ? -6.098 -5.910 3.201 1.00 94.12 92 VAL A CA 1
ATOM 736 C C . VAL A 1 92 ? -4.825 -6.166 4.003 1.00 94.12 92 VAL A C 1
ATOM 738 O O . VAL A 1 92 ? -4.498 -7.311 4.303 1.00 94.12 92 VAL A O 1
ATOM 741 N N . VAL A 1 93 ? -4.105 -5.100 4.349 1.00 94.69 93 VAL A N 1
ATOM 742 C CA . VAL A 1 93 ? -2.816 -5.174 5.068 1.00 94.69 93 VAL A CA 1
ATOM 743 C C . VAL A 1 93 ? -2.934 -4.836 6.550 1.00 94.69 93 VAL A C 1
ATOM 745 O O . VAL A 1 93 ? -2.001 -5.053 7.318 1.00 94.69 93 VAL A O 1
ATOM 748 N N . GLY A 1 94 ? -4.082 -4.318 6.977 1.00 92.69 94 GLY A N 1
ATOM 749 C CA . GLY A 1 94 ? -4.347 -4.046 8.381 1.00 92.69 94 GLY A CA 1
ATOM 750 C C . GLY A 1 94 ? -5.816 -3.767 8.641 1.00 92.69 94 GLY A C 1
ATOM 751 O O . GLY A 1 94 ? -6.557 -3.362 7.747 1.00 92.69 94 GLY A O 1
ATOM 752 N N . ILE A 1 95 ? -6.229 -3.978 9.886 1.00 92.00 95 ILE A N 1
ATOM 753 C CA . ILE A 1 95 ? -7.555 -3.624 10.382 1.00 92.00 95 ILE A CA 1
ATOM 754 C C . ILE A 1 95 ? -7.347 -2.828 11.658 1.00 92.00 95 ILE A C 1
ATOM 756 O O . ILE A 1 95 ? -6.720 -3.311 12.602 1.00 92.00 95 ILE A O 1
ATOM 760 N N . ILE A 1 96 ? -7.866 -1.608 11.683 1.00 90.31 96 ILE A N 1
ATOM 761 C CA . ILE A 1 96 ? -7.772 -0.740 12.845 1.00 90.31 96 ILE A CA 1
ATOM 762 C C . ILE A 1 96 ? -9.093 -0.842 13.618 1.00 90.31 96 ILE A C 1
ATOM 764 O O . ILE A 1 96 ? -10.148 -0.496 13.075 1.00 90.31 96 ILE A O 1
ATOM 768 N N . PRO A 1 97 ? -9.066 -1.347 14.864 1.00 85.50 97 PRO A N 1
ATOM 769 C CA . PRO A 1 97 ? -10.266 -1.473 15.673 1.00 85.50 97 PRO A CA 1
ATOM 770 C C . PRO A 1 97 ? -10.730 -0.110 16.200 1.00 85.50 97 PRO A C 1
ATOM 772 O O . PRO A 1 97 ? -9.931 0.786 16.474 1.00 85.50 97 PRO A O 1
ATOM 775 N N . GLY A 1 98 ? -12.044 0.021 16.363 1.00 77.12 98 GLY A N 1
ATOM 776 C CA . GLY A 1 98 ? -12.703 1.201 16.913 1.00 77.12 98 GLY A CA 1
ATOM 777 C C . GLY A 1 98 ? -12.561 1.343 18.428 1.00 77.12 98 GLY A C 1
ATOM 778 O O . GLY A 1 98 ? -11.817 0.600 19.066 1.00 77.12 98 GLY A O 1
ATOM 779 N N . PRO A 1 99 ? -13.282 2.304 19.035 1.00 76.56 99 PRO A N 1
ATOM 780 C CA . PRO A 1 99 ? -14.565 2.845 18.562 1.00 76.56 99 PRO A CA 1
ATOM 781 C C . PRO A 1 99 ? -14.481 4.082 17.654 1.00 76.56 99 PRO A C 1
ATOM 783 O O . PRO A 1 99 ? -15.482 4.438 17.039 1.00 76.56 99 PRO A O 1
ATOM 786 N N . LYS A 1 100 ? -13.328 4.755 17.570 1.00 81.38 100 LYS A N 1
ATOM 787 C CA . LYS A 1 100 ? -13.154 6.017 16.827 1.00 81.38 100 LYS A CA 1
ATOM 788 C C . LYS A 1 100 ? -12.011 5.926 15.828 1.00 81.38 100 LYS A C 1
ATOM 790 O O . LYS A 1 100 ? -11.153 5.058 15.949 1.00 81.38 100 LYS A O 1
ATOM 795 N N . GLU A 1 101 ? -12.017 6.842 14.869 1.00 84.56 101 GLU A N 1
ATOM 796 C CA . GLU A 1 101 ? -10.885 7.061 13.974 1.00 84.56 101 GLU A CA 1
ATOM 797 C C . GLU A 1 101 ? -9.638 7.458 14.787 1.00 84.56 101 GLU A C 1
ATOM 799 O O . GLU A 1 101 ? -9.749 8.257 15.728 1.00 84.56 101 GLU A O 1
ATOM 804 N N . PRO A 1 102 ? -8.458 6.891 14.482 1.00 89.12 102 PRO A N 1
ATOM 805 C CA . PRO A 1 102 ? -7.212 7.276 15.115 1.00 89.12 102 PRO A CA 1
ATOM 806 C C . PRO A 1 102 ? -6.881 8.730 14.781 1.00 89.12 102 PRO A C 1
ATOM 808 O O . PRO A 1 102 ? -7.151 9.233 13.695 1.00 89.12 102 PRO A O 1
ATOM 811 N N . THR A 1 103 ? -6.209 9.407 15.704 1.00 90.69 103 THR A N 1
ATOM 812 C CA . THR A 1 103 ? -5.571 10.693 15.391 1.00 90.69 103 THR A CA 1
ATOM 813 C C . THR A 1 103 ? -4.496 10.503 14.314 1.00 90.69 103 THR A C 1
ATOM 815 O O . THR A 1 103 ? -3.922 9.420 14.195 1.00 90.69 103 THR A O 1
ATOM 818 N N . SER A 1 104 ? -4.124 11.561 13.582 1.00 89.69 104 SER A N 1
ATOM 819 C CA . SER A 1 104 ? -3.055 11.481 12.568 1.00 89.69 104 SER A CA 1
ATOM 820 C C . SER A 1 104 ? -1.732 10.940 13.131 1.00 89.69 104 SER A C 1
ATOM 822 O O . SER A 1 104 ? -1.015 10.216 12.448 1.00 89.69 104 SER A O 1
ATOM 824 N N . ILE A 1 105 ? -1.421 11.241 14.399 1.00 93.31 105 ILE A N 1
ATOM 825 C CA . ILE A 1 105 ? -0.234 10.708 15.081 1.00 93.31 105 ILE A CA 1
ATOM 826 C C . ILE A 1 105 ? -0.358 9.190 15.267 1.00 93.31 105 ILE A C 1
ATOM 828 O O . ILE A 1 105 ? 0.563 8.458 14.917 1.00 93.31 105 ILE A O 1
ATOM 832 N N . GLN A 1 106 ? -1.490 8.706 15.788 1.00 91.81 106 GLN A N 1
ATOM 833 C CA . GLN A 1 106 ? -1.734 7.268 15.956 1.00 91.81 106 GLN A CA 1
ATOM 834 C C . GLN A 1 106 ? -1.720 6.538 14.613 1.00 91.81 106 GLN A C 1
ATOM 836 O O . GLN A 1 106 ? -1.107 5.481 14.500 1.00 91.81 106 GLN A O 1
ATOM 841 N N . PHE A 1 107 ? -2.334 7.125 13.587 1.00 90.69 107 PHE A N 1
ATOM 842 C CA . PHE A 1 107 ? -2.346 6.567 12.242 1.00 90.69 107 PHE A CA 1
ATOM 843 C C . PHE A 1 107 ? -0.931 6.390 11.675 1.00 90.69 107 PHE A C 1
ATOM 845 O O . PHE A 1 107 ? -0.607 5.323 11.159 1.00 90.69 107 PHE A O 1
ATOM 852 N N . ASN A 1 108 ? -0.043 7.371 11.867 1.00 92.19 108 ASN A N 1
ATOM 853 C CA . ASN A 1 108 ? 1.358 7.243 11.457 1.00 92.19 108 ASN A CA 1
ATOM 854 C C . ASN A 1 108 ? 2.056 6.047 12.122 1.00 92.19 108 ASN A C 1
ATOM 856 O O . ASN A 1 108 ? 2.801 5.338 11.449 1.00 92.19 108 ASN A O 1
ATOM 860 N N . TYR A 1 109 ? 1.800 5.792 13.412 1.00 93.88 109 TYR A N 1
ATOM 861 C CA . TYR A 1 109 ? 2.342 4.614 14.101 1.00 93.88 109 TYR A CA 1
ATOM 862 C C . TYR A 1 109 ? 1.785 3.302 13.539 1.00 93.88 109 TYR A C 1
ATOM 864 O O . TYR A 1 109 ? 2.534 2.337 13.395 1.00 93.88 109 TYR A O 1
ATOM 872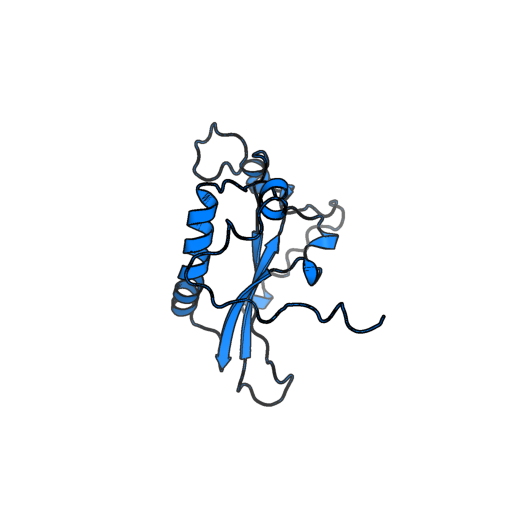 N N . LEU A 1 110 ? 0.500 3.274 13.175 1.00 92.31 110 LEU A N 1
ATOM 873 C CA . LEU A 1 110 ? -0.144 2.102 12.575 1.00 92.31 110 LEU A CA 1
ATOM 874 C C . LEU A 1 110 ? 0.416 1.770 11.185 1.00 92.31 110 LEU A C 1
ATOM 876 O O . LEU A 1 110 ? 0.443 0.604 10.805 1.00 92.31 110 LEU A O 1
ATOM 880 N N . LEU A 1 111 ? 0.910 2.768 10.446 1.00 94.00 111 LEU A N 1
ATOM 881 C CA . LEU A 1 111 ? 1.550 2.563 9.146 1.00 94.00 111 LEU A CA 1
ATOM 882 C C . LEU A 1 111 ? 3.013 2.106 9.231 1.00 94.00 111 LEU A C 1
ATOM 884 O O . LEU A 1 111 ? 3.558 1.692 8.210 1.00 94.00 111 LEU A O 1
ATOM 888 N N . ILE A 1 112 ? 3.668 2.161 10.398 1.00 95.62 112 ILE A N 1
ATOM 889 C CA . ILE A 1 112 ? 5.093 1.797 10.528 1.00 95.62 112 ILE A CA 1
ATOM 890 C C . ILE A 1 112 ? 5.402 0.393 9.981 1.00 95.62 112 ILE A C 1
ATOM 892 O O . ILE A 1 112 ? 6.362 0.291 9.212 1.00 95.62 112 ILE A O 1
ATOM 896 N N . PRO A 1 113 ? 4.638 -0.669 10.314 1.00 94.81 113 PRO A N 1
ATOM 897 C CA . PRO A 1 113 ? 4.904 -2.008 9.794 1.00 94.81 113 PRO A CA 1
ATOM 898 C C . PRO A 1 113 ? 4.802 -2.053 8.266 1.00 94.81 113 PRO A C 1
ATOM 900 O O . PRO A 1 113 ? 5.746 -2.461 7.601 1.00 94.81 113 PRO A O 1
ATOM 903 N N . LEU A 1 114 ? 3.725 -1.496 7.703 1.00 94.94 114 LEU A N 1
ATOM 904 C CA . LEU A 1 114 ? 3.529 -1.432 6.255 1.00 94.94 114 LEU A CA 1
ATOM 905 C C . LEU A 1 114 ? 4.658 -0.659 5.556 1.00 94.94 114 LEU A C 1
ATOM 907 O O . LEU A 1 114 ? 5.185 -1.096 4.538 1.00 94.94 114 LEU A O 1
ATOM 911 N N . ILE A 1 115 ? 5.062 0.491 6.101 1.00 94.88 115 ILE A N 1
ATOM 912 C CA . ILE A 1 115 ? 6.164 1.290 5.549 1.00 94.88 115 ILE A CA 1
ATOM 913 C C . ILE A 1 115 ? 7.483 0.515 5.613 1.00 94.88 115 ILE A C 1
ATOM 915 O O . ILE A 1 115 ? 8.308 0.659 4.710 1.00 94.88 115 ILE A O 1
ATOM 919 N N . LYS A 1 116 ? 7.711 -0.269 6.671 1.00 95.56 116 LYS A N 1
ATOM 920 C CA . LYS A 1 116 ? 8.902 -1.112 6.793 1.00 95.56 116 LYS A CA 1
ATOM 921 C C . LYS A 1 116 ? 8.930 -2.155 5.673 1.00 95.56 116 LYS A C 1
ATOM 923 O O . LYS A 1 116 ? 9.916 -2.196 4.941 1.00 95.56 116 LYS A O 1
ATOM 928 N N . ASP A 1 117 ? 7.838 -2.884 5.475 1.00 93.19 117 ASP A N 1
ATOM 929 C CA . ASP A 1 117 ? 7.745 -3.915 4.436 1.00 93.19 117 ASP A CA 1
ATOM 930 C C . ASP A 1 117 ? 7.903 -3.305 3.033 1.00 93.19 117 ASP A C 1
ATOM 932 O O . ASP A 1 117 ? 8.681 -3.787 2.210 1.00 93.19 117 ASP A O 1
ATOM 936 N N . LEU A 1 118 ? 7.253 -2.165 2.770 1.00 93.19 118 LEU A N 1
ATOM 937 C CA . LEU A 1 118 ? 7.393 -1.444 1.500 1.00 93.19 118 LEU A CA 1
ATOM 938 C C . LEU A 1 118 ? 8.824 -0.936 1.263 1.00 93.19 118 LEU A C 1
ATOM 940 O O . LEU A 1 118 ? 9.275 -0.901 0.119 1.00 93.19 118 LEU A O 1
ATOM 944 N N . LYS A 1 119 ? 9.558 -0.546 2.313 1.00 92.31 119 LYS A N 1
ATOM 945 C CA . LYS A 1 119 ? 10.972 -0.143 2.201 1.00 92.31 119 LYS A CA 1
ATOM 946 C C . LYS A 1 119 ? 11.885 -1.316 1.871 1.00 92.31 119 LYS A C 1
ATOM 948 O O . LYS A 1 119 ? 12.846 -1.115 1.129 1.00 92.31 119 LYS A O 1
ATOM 953 N N . GLU A 1 120 ? 11.609 -2.493 2.424 1.00 91.25 120 GLU A N 1
ATOM 954 C CA . GLU A 1 120 ? 12.337 -3.720 2.095 1.00 91.25 120 GLU A CA 1
ATOM 955 C C . GLU A 1 120 ? 12.073 -4.106 0.634 1.00 91.25 120 GLU A C 1
ATOM 957 O O . GLU A 1 120 ? 13.018 -4.250 -0.141 1.00 91.25 120 GLU A O 1
ATOM 962 N N . LEU A 1 121 ? 10.804 -4.118 0.210 1.00 90.06 121 LEU A N 1
ATOM 963 C CA . LEU A 1 121 ? 10.413 -4.375 -1.183 1.00 90.06 121 LEU A CA 1
ATOM 964 C C . LEU A 1 121 ? 10.989 -3.346 -2.167 1.00 90.06 121 LEU A C 1
ATOM 966 O O . LEU A 1 121 ? 11.315 -3.686 -3.304 1.00 90.06 121 LEU A O 1
ATOM 970 N N . TRP A 1 122 ? 11.165 -2.093 -1.738 1.00 89.06 122 TRP A N 1
ATOM 971 C CA . TRP A 1 122 ? 11.755 -1.035 -2.561 1.00 89.06 122 TRP A CA 1
ATOM 972 C C . TRP A 1 122 ? 13.210 -1.312 -2.975 1.00 89.06 122 TRP A C 1
ATOM 974 O O . TRP A 1 122 ? 13.655 -0.824 -4.021 1.00 89.06 122 TRP A O 1
ATOM 984 N N . GLN A 1 123 ? 13.953 -2.093 -2.182 1.00 87.62 123 GLN A N 1
ATOM 985 C CA . GLN A 1 123 ? 15.316 -2.513 -2.536 1.00 87.62 123 GLN A CA 1
ATOM 986 C C . GLN A 1 123 ? 15.339 -3.549 -3.670 1.00 87.62 123 GLN A C 1
ATOM 988 O O . GLN A 1 123 ? 16.392 -3.786 -4.257 1.00 87.62 123 GLN A O 1
ATOM 993 N N . GLY A 1 124 ? 14.179 -4.112 -4.019 1.00 85.50 124 GLY A N 1
ATOM 994 C CA . GLY A 1 124 ? 14.042 -5.211 -4.962 1.00 85.50 124 GLY A CA 1
ATOM 995 C C . GLY A 1 124 ? 13.991 -6.555 -4.244 1.00 85.50 124 GLY A C 1
ATOM 996 O O . GLY A 1 124 ? 14.610 -6.754 -3.201 1.00 85.50 124 GLY A O 1
ATOM 997 N N . TYR A 1 125 ? 13.237 -7.488 -4.819 1.00 82.56 125 TYR A N 1
ATOM 998 C CA . TYR A 1 125 ? 13.124 -8.854 -4.324 1.00 82.56 125 TYR A CA 1
ATOM 999 C C . TYR A 1 125 ? 13.392 -9.831 -5.467 1.00 82.56 125 TYR A C 1
ATOM 1001 O O . TYR A 1 125 ? 12.851 -9.678 -6.564 1.00 82.56 125 TYR A O 1
ATOM 1009 N N . HIS A 1 126 ? 14.231 -10.836 -5.219 1.00 78.31 126 HIS A N 1
ATOM 1010 C CA . HIS A 1 126 ? 14.475 -11.907 -6.177 1.00 78.31 126 HIS A CA 1
ATOM 1011 C C . HIS A 1 126 ? 13.442 -13.009 -5.968 1.00 78.31 126 HIS A C 1
ATOM 1013 O O . HIS A 1 126 ? 13.484 -13.742 -4.984 1.00 78.31 126 HIS A O 1
ATOM 1019 N N . PHE A 1 127 ? 12.505 -13.129 -6.905 1.00 72.38 127 PHE A N 1
ATOM 1020 C CA . PHE A 1 127 ? 11.579 -14.253 -6.913 1.00 72.38 127 PHE A CA 1
ATOM 1021 C C . PHE A 1 127 ? 12.314 -15.515 -7.360 1.00 72.38 127 PHE A C 1
ATOM 1023 O O . PHE A 1 127 ? 12.871 -15.562 -8.458 1.00 72.38 127 PHE A O 1
ATOM 1030 N N . HIS A 1 128 ? 12.275 -16.555 -6.531 1.00 70.81 128 HIS A N 1
ATOM 1031 C CA . HIS A 1 128 ? 12.598 -17.897 -6.993 1.00 70.81 128 HIS A CA 1
ATOM 1032 C C . HIS A 1 128 ? 11.474 -18.367 -7.926 1.00 70.81 128 HIS A C 1
ATOM 1034 O O . HIS A 1 128 ? 10.301 -18.273 -7.550 1.00 70.81 128 HIS A O 1
ATOM 1040 N N . PRO A 1 129 ? 11.783 -18.838 -9.147 1.00 70.00 129 PRO A N 1
ATOM 1041 C CA . PRO A 1 129 ? 10.771 -19.343 -10.061 1.00 70.00 129 PRO A CA 1
ATOM 1042 C C . PRO A 1 129 ? 9.910 -20.406 -9.378 1.00 70.00 129 PRO A C 1
ATOM 1044 O O . PRO A 1 129 ? 10.435 -21.330 -8.760 1.00 70.00 129 PRO A O 1
ATOM 1047 N N . LEU A 1 130 ? 8.587 -20.325 -9.549 1.00 59.47 130 LEU A N 1
ATOM 1048 C CA . LEU A 1 130 ? 7.644 -21.325 -9.023 1.00 59.47 130 LEU A CA 1
ATOM 1049 C C . LEU A 1 130 ? 7.973 -22.752 -9.493 1.00 59.47 130 LEU A C 1
ATOM 1051 O O . LEU A 1 130 ? 7.625 -23.719 -8.825 1.00 59.47 130 LEU A O 1
ATOM 1055 N N . GLN A 1 131 ? 8.701 -22.884 -10.606 1.00 58.88 131 GLN A N 1
ATOM 1056 C CA . GLN A 1 131 ? 9.250 -24.154 -11.074 1.00 58.88 131 GLN A CA 1
ATOM 1057 C C . GLN A 1 131 ? 10.146 -24.828 -10.021 1.00 58.88 131 GLN A C 1
ATOM 1059 O O . GLN A 1 131 ? 10.050 -26.036 -9.868 1.00 58.88 131 GLN A O 1
ATOM 1064 N N . GLN A 1 132 ? 10.938 -24.077 -9.247 1.00 54.44 132 GLN A N 1
ATOM 1065 C CA . GLN A 1 132 ? 11.764 -24.633 -8.167 1.00 54.44 132 GLN A CA 1
ATOM 1066 C C . GLN A 1 132 ? 10.934 -25.023 -6.935 1.00 54.44 132 GLN A C 1
ATOM 1068 O O . GLN A 1 132 ? 11.192 -26.061 -6.337 1.00 54.44 132 GLN A O 1
ATOM 1073 N N . VAL A 1 133 ? 9.897 -24.249 -6.589 1.00 53.72 133 VAL A N 1
ATOM 1074 C CA . VAL A 1 133 ? 9.017 -24.542 -5.436 1.00 53.72 133 VAL A CA 1
ATOM 1075 C C . VAL A 1 133 ? 8.192 -25.814 -5.664 1.00 53.72 133 VAL A C 1
ATOM 1077 O O . VAL A 1 133 ? 7.965 -26.584 -4.737 1.00 53.72 133 VAL A O 1
ATOM 1080 N N . LEU A 1 134 ? 7.774 -26.065 -6.908 1.00 57.75 134 LEU A N 1
ATOM 1081 C CA . LEU A 1 134 ? 7.074 -27.298 -7.281 1.00 57.75 134 LEU A CA 1
ATOM 1082 C C . LEU A 1 134 ? 8.015 -28.510 -7.397 1.00 57.75 134 LEU A C 1
ATOM 1084 O O . LEU A 1 134 ? 7.548 -29.643 -7.322 1.00 57.75 134 LEU A O 1
ATOM 1088 N N . GLN A 1 135 ? 9.318 -28.282 -7.589 1.00 58.81 135 GLN A N 1
ATOM 1089 C CA . GLN A 1 135 ? 10.325 -29.342 -7.707 1.00 58.81 135 GLN A CA 1
ATOM 1090 C C . GLN A 1 135 ? 10.820 -29.852 -6.347 1.00 58.81 135 GLN A C 1
ATOM 1092 O O . GLN A 1 135 ? 11.212 -31.013 -6.266 1.00 58.81 135 GLN A O 1
ATOM 1097 N N . ASP A 1 136 ? 10.756 -29.041 -5.285 1.00 56.81 136 ASP A N 1
ATOM 1098 C CA . ASP A 1 136 ? 11.045 -29.489 -3.916 1.00 56.81 136 ASP A CA 1
ATOM 1099 C C . ASP A 1 136 ? 10.195 -28.737 -2.864 1.00 56.81 136 ASP A C 1
ATOM 1101 O O . ASP A 1 136 ? 10.641 -27.734 -2.290 1.00 56.81 136 ASP A O 1
ATOM 1105 N N . PRO A 1 137 ? 8.977 -29.233 -2.568 1.00 52.31 137 PRO A N 1
ATOM 1106 C CA . PRO A 1 137 ? 8.056 -28.627 -1.602 1.00 52.31 137 PRO A CA 1
ATOM 1107 C C . PRO A 1 137 ? 8.589 -28.572 -0.161 1.00 52.31 137 PRO A C 1
ATOM 1109 O O . PRO A 1 137 ? 8.047 -27.835 0.663 1.00 52.31 137 PRO A O 1
ATOM 1112 N N . LEU A 1 138 ? 9.617 -29.362 0.166 1.00 57.50 138 LEU A N 1
ATOM 1113 C CA . LEU A 1 138 ? 10.147 -29.505 1.524 1.00 57.50 138 LEU A CA 1
ATOM 1114 C C . LEU A 1 138 ? 11.356 -28.596 1.789 1.00 57.50 138 LEU A C 1
ATOM 1116 O O . LEU A 1 138 ? 11.682 -28.343 2.947 1.00 57.50 138 LEU A O 1
ATOM 1120 N N . SER A 1 139 ? 11.984 -28.058 0.741 1.00 56.84 139 SER A N 1
ATOM 1121 C CA . SER A 1 139 ? 13.171 -27.194 0.849 1.00 56.84 139 SER A CA 1
ATOM 1122 C C . SER A 1 139 ? 12.889 -25.747 1.278 1.00 56.84 139 SER A C 1
ATOM 1124 O O . SER A 1 139 ? 13.803 -25.051 1.719 1.00 56.84 139 SER A O 1
ATOM 1126 N N . VAL A 1 140 ? 11.639 -25.281 1.161 1.00 55.16 140 VAL A N 1
ATOM 1127 C CA . VAL A 1 140 ? 11.258 -23.865 1.370 1.00 55.16 140 VAL A CA 1
ATOM 1128 C C . VAL A 1 140 ? 10.525 -23.641 2.700 1.00 55.16 140 VAL A C 1
ATOM 1130 O O . VAL A 1 140 ? 10.173 -22.513 3.039 1.00 55.16 140 VAL A O 1
ATOM 1133 N N . LEU A 1 141 ? 10.298 -24.691 3.495 1.00 57.12 141 LEU A N 1
ATOM 1134 C CA . LEU A 1 141 ? 9.664 -24.539 4.802 1.00 57.12 141 LEU A CA 1
ATOM 1135 C C . LEU A 1 141 ? 10.684 -23.986 5.814 1.00 57.12 141 LEU A C 1
ATOM 1137 O O . LEU A 1 141 ? 11.682 -24.655 6.092 1.00 57.12 141 LEU A O 1
ATOM 1141 N N . PRO A 1 142 ? 10.467 -22.791 6.402 1.00 50.94 142 PRO A N 1
ATOM 1142 C CA . PRO A 1 142 ? 11.274 -22.360 7.535 1.00 50.94 142 PRO A CA 1
ATOM 1143 C C . PRO A 1 142 ? 11.117 -23.391 8.658 1.00 50.94 142 PRO A C 1
ATOM 1145 O O . PRO A 1 142 ? 10.000 -23.787 8.992 1.00 50.94 142 PRO A O 1
ATOM 1148 N N . SER A 1 143 ? 12.237 -23.817 9.248 1.00 52.75 143 SER A N 1
ATOM 1149 C CA . SER A 1 143 ? 12.349 -24.918 10.226 1.00 52.75 143 SER A CA 1
ATOM 1150 C C . SER A 1 143 ? 11.533 -24.750 11.519 1.00 52.75 143 SER A C 1
ATOM 1152 O O . SER A 1 143 ? 11.615 -25.585 12.418 1.00 52.75 143 SER A O 1
ATOM 1154 N N . THR A 1 144 ? 10.751 -23.678 11.635 1.00 48.56 144 THR A N 1
ATOM 1155 C CA . THR A 1 144 ? 10.000 -23.284 12.827 1.00 48.56 144 THR A CA 1
ATOM 1156 C C . THR A 1 144 ? 8.500 -23.100 12.595 1.00 48.56 144 THR A C 1
ATOM 1158 O O . THR A 1 144 ? 7.797 -22.764 13.548 1.00 48.56 144 THR A O 1
ATOM 1161 N N . TRP A 1 145 ? 7.967 -23.330 11.387 1.00 48.06 145 TRP A N 1
ATOM 1162 C CA . TRP A 1 145 ? 6.515 -23.253 11.181 1.00 48.06 145 TRP A CA 1
ATOM 1163 C C . TRP A 1 145 ? 5.832 -24.590 11.515 1.00 48.06 145 TRP A C 1
ATOM 1165 O O . TRP A 1 145 ? 6.310 -25.637 11.072 1.00 48.06 145 TRP A O 1
ATOM 1175 N N . PRO A 1 146 ? 4.731 -24.604 12.292 1.00 51.91 146 PRO A N 1
ATOM 1176 C CA . PRO A 1 146 ? 4.053 -25.844 12.644 1.00 51.91 146 PRO A CA 1
ATOM 117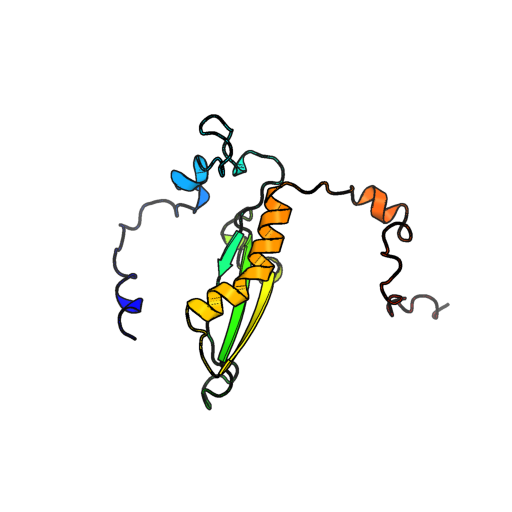7 C C . PRO A 1 146 ? 3.485 -26.515 11.389 1.00 51.91 146 PRO A C 1
ATOM 1179 O O . PRO A 1 146 ? 2.990 -25.846 10.480 1.00 51.91 146 PRO A O 1
ATOM 1182 N N . LEU A 1 147 ? 3.581 -27.846 11.361 1.00 53.97 147 LEU A N 1
ATOM 1183 C CA . LEU A 1 147 ? 3.125 -28.718 10.279 1.00 53.97 147 LEU A CA 1
ATOM 1184 C C . LEU A 1 147 ? 1.725 -28.310 9.769 1.00 53.97 147 LEU A C 1
ATOM 1186 O O . LEU A 1 147 ? 0.819 -28.108 10.584 1.00 53.97 147 LEU A O 1
ATOM 1190 N N . PRO A 1 148 ? 1.510 -28.212 8.444 1.00 53.66 148 PRO A N 1
ATOM 1191 C CA . PRO A 1 148 ? 0.206 -27.872 7.897 1.00 53.66 148 PRO A CA 1
ATOM 1192 C C . PRO A 1 148 ? -0.801 -28.994 8.174 1.00 53.66 148 PRO A C 1
ATOM 1194 O O . PRO A 1 148 ? -0.640 -30.130 7.737 1.00 53.66 148 PRO A O 1
ATOM 1197 N N . ILE A 1 149 ? -1.894 -28.640 8.851 1.00 50.16 149 ILE A N 1
ATOM 1198 C CA . ILE A 1 149 ? -3.080 -29.473 9.127 1.00 50.16 149 ILE A CA 1
ATOM 1199 C C . ILE A 1 149 ? -3.942 -29.644 7.852 1.00 50.16 149 ILE A C 1
ATOM 1201 O O . ILE A 1 149 ? -5.164 -29.711 7.900 1.00 50.16 149 ILE A O 1
ATOM 1205 N N . TRP A 1 150 ? -3.306 -29.689 6.683 1.00 41.97 150 TRP A N 1
ATOM 1206 C CA . TRP A 1 150 ? -3.959 -29.790 5.380 1.00 41.97 150 TRP A CA 1
ATOM 1207 C C . TRP A 1 150 ? -3.256 -30.848 4.529 1.00 41.97 150 TRP A C 1
ATOM 1209 O O . TRP A 1 150 ? -2.631 -30.547 3.517 1.00 41.97 150 TRP A O 1
ATOM 1219 N N . LEU A 1 151 ? -3.378 -32.112 4.938 1.00 45.72 151 LEU A N 1
ATOM 1220 C CA . LEU A 1 151 ? -3.473 -33.201 3.968 1.00 45.72 151 LEU A CA 1
ATOM 1221 C C . LEU A 1 151 ? -4.955 -33.315 3.579 1.00 45.72 151 LEU A C 1
ATOM 1223 O O . LEU A 1 151 ? -5.781 -33.585 4.455 1.00 45.72 151 LEU A O 1
ATOM 1227 N N . PRO A 1 152 ? -5.333 -33.103 2.307 1.00 43.38 152 PRO A N 1
ATOM 1228 C CA . PRO A 1 152 ? -6.673 -33.436 1.865 1.00 43.38 152 PRO A CA 1
ATOM 1229 C C . PRO A 1 152 ? -6.863 -34.951 1.962 1.00 43.38 152 PRO A C 1
ATOM 1231 O O . PRO A 1 152 ? -6.049 -35.730 1.467 1.00 43.38 152 PRO A O 1
ATOM 1234 N N . CYS A 1 153 ? -7.968 -35.352 2.588 1.00 40.44 153 CYS A N 1
ATOM 1235 C CA . CYS A 1 153 ? -8.551 -36.682 2.469 1.00 40.44 153 CYS A CA 1
ATOM 1236 C C . CYS A 1 153 ? -8.802 -36.999 0.985 1.00 40.44 153 CYS A C 1
ATOM 1238 O O . CYS A 1 153 ? -9.848 -36.657 0.444 1.00 40.44 153 CYS A O 1
ATOM 1240 N N . ALA A 1 154 ? -7.845 -37.635 0.321 1.00 44.44 154 ALA A N 1
ATOM 1241 C CA . ALA A 1 154 ? -8.012 -38.190 -1.017 1.00 44.44 154 ALA A CA 1
ATOM 1242 C C . ALA A 1 154 ? -7.275 -39.534 -1.087 1.00 44.44 154 ALA A C 1
ATOM 1244 O O . ALA A 1 154 ? -6.176 -39.620 -1.625 1.00 44.44 154 ALA A O 1
ATOM 1245 N N . SER A 1 155 ? -7.827 -40.559 -0.429 1.00 50.56 155 SER A N 1
ATOM 1246 C CA . SER A 1 155 ? -7.502 -41.988 -0.652 1.00 50.56 155 SER A CA 1
ATOM 1247 C C . SER A 1 155 ? -8.356 -42.929 0.216 1.00 50.56 155 SER A C 1
ATOM 1249 O O . SER A 1 155 ? -7.858 -43.894 0.781 1.00 50.56 155 SER A O 1
ATOM 1251 N N . LEU A 1 156 ? -9.661 -42.665 0.331 1.00 45.53 156 LEU A N 1
ATOM 1252 C CA . LEU A 1 156 ? -10.624 -43.627 0.888 1.00 45.53 156 LEU A CA 1
ATOM 1253 C C . LEU A 1 156 ? -11.924 -43.570 0.082 1.00 45.53 156 LEU A C 1
ATOM 1255 O O . LEU A 1 156 ? -12.939 -43.083 0.563 1.00 45.53 156 LEU A O 1
ATOM 1259 N N . LEU A 1 157 ? -11.834 -44.004 -1.172 1.00 44.12 157 LEU A N 1
ATOM 1260 C CA . LEU A 1 157 ? -12.897 -44.607 -1.977 1.00 44.12 157 LEU A CA 1
ATOM 1261 C C . LEU A 1 157 ? -12.179 -45.281 -3.153 1.00 44.12 157 LEU A C 1
ATOM 1263 O O . LEU A 1 157 ? -12.020 -44.673 -4.204 1.00 44.12 157 LEU A O 1
ATOM 1267 N N . ASP A 1 158 ? -11.644 -46.467 -2.875 1.00 47.44 158 ASP A N 1
ATOM 1268 C CA . ASP A 1 158 ? -11.526 -47.631 -3.764 1.00 47.44 158 ASP A CA 1
ATOM 1269 C C . ASP A 1 158 ? -11.302 -48.868 -2.876 1.00 47.44 158 ASP A C 1
ATOM 1271 O O . ASP A 1 158 ? -10.469 -48.776 -1.940 1.00 47.44 158 ASP A O 1
#

pLDDT: mean 74.38, std 20.13, range [31.06, 96.88]

Secondary structure (DSSP, 8-state):
--STTGGG-----TTS----GGGSHHHHH--TTS-TTSPPGGGSTT---EEEEE--EETTTTS-TT-EEEEEEEEETTS-TTTTTSGGGEEEEEEEE-SSPPPHHHHHHHTHHHHHHHHHHHT---PPPHHHHHH-TTTTS-TTS---S-----S---

Foldseek 3Di:
DPPVVPVPPPDDDPDDDPQAPCNDPCQCQCQPPPDSPHHRQVVDPPRWDWDWDWDWDDPVHPPDLQWIKIWTKIFTSPDDPVCRPDPVRIDGPDMDIDSDDDDPVVVVVVCVVVVVVVVVCVVPDDDDPVVVCVVDVPPPDDPPDPDDPDDDPDDPDD

InterPro domains:
  IPR004242 Transposon, En/Spm-like [PF02992] (38-123)

Radius of gyration: 21.86 Å; chains: 1; bounding box: 46×69×42 Å

Sequence (158 aa):
MEIFHQHQQSQIPVSSPRCDIWDSLVSRHFTGKRNINDPPFMSIPGALSFSIYVDWFDAHGKSRHLASIGPIMLICLNLPPSERLKPENVYVVGIIPGPKEPTSIQFNYLLIPLIKDLKELWQGYHFHPLQQVLQDPLSVLPSTWPLPIWLPCASLLD